Protein AF-A0A0F9CNF2-F1 (afdb_monomer)

pLDDT: mean 90.76, std 6.64, range [58.78, 96.75]

Solvent-accessible surface area (backbone atoms only — not comparable to full-atom values): 3684 Å² total; per-residue (Å²): 129,88,73,77,77,82,86,88,56,92,90,67,85,80,90,83,87,87,79,27,72,95,78,42,72,81,50,95,50,71,66,56,46,51,50,52,52,52,53,46,66,56,44,30,68,75,67,73,47,88,86,132

Mean predicted aligned error: 4.83 Å

Organism: NCBI:txid412755

Secondary structure (DSSP, 8-state):
--PPPP---TTPPP------GGG--S-SSHHHHHHHHHHHHHHHHHTT----

Structure (mmCIF, N/CA/C/O backbone):
data_AF-A0A0F9CNF2-F1
#
_entry.id   AF-A0A0F9CNF2-F1
#
loop_
_atom_site.group_PDB
_atom_site.id
_atom_site.type_symbol
_atom_site.label_atom_id
_atom_site.label_alt_id
_atom_site.label_comp_id
_atom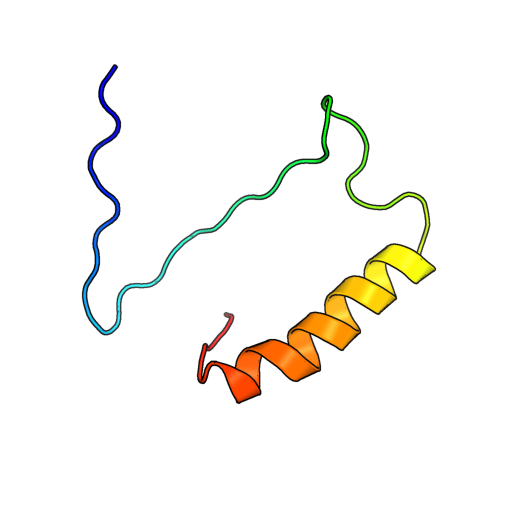_site.label_asym_id
_atom_site.label_entity_id
_atom_site.label_seq_id
_atom_site.pdbx_PDB_ins_code
_atom_site.Cartn_x
_atom_site.Cartn_y
_atom_site.Cartn_z
_atom_site.occupancy
_atom_site.B_iso_or_equiv
_atom_site.auth_seq_id
_atom_site.auth_comp_id
_atom_site.auth_asym_id
_atom_site.auth_atom_id
_atom_site.pdbx_PDB_model_num
ATOM 1 N N . MET A 1 1 ? 1.709 24.697 -2.274 1.00 58.78 1 MET A N 1
ATOM 2 C CA . MET A 1 1 ? 0.292 24.499 -1.898 1.00 58.78 1 MET A CA 1
ATOM 3 C C . MET A 1 1 ? 0.227 23.571 -0.696 1.00 58.78 1 MET A C 1
ATOM 5 O O . MET A 1 1 ? 0.731 22.454 -0.818 1.00 58.78 1 MET A O 1
ATOM 9 N N . PRO A 1 2 ? -0.315 24.009 0.452 1.00 66.00 2 PRO A N 1
ATOM 10 C CA . PRO A 1 2 ? -0.494 23.126 1.594 1.00 66.00 2 PRO A CA 1
ATOM 11 C C . PRO A 1 2 ? -1.563 22.097 1.230 1.00 66.00 2 PRO A C 1
ATOM 13 O O . PRO A 1 2 ? -2.704 22.442 0.936 1.00 66.00 2 PRO A O 1
ATOM 16 N N . ARG A 1 3 ? -1.169 20.825 1.174 1.00 80.19 3 ARG A N 1
ATOM 17 C CA . ARG A 1 3 ? -2.141 19.733 1.115 1.00 80.19 3 ARG A CA 1
ATOM 18 C C . ARG A 1 3 ? -2.838 19.716 2.475 1.00 80.19 3 ARG A C 1
ATOM 20 O O . ARG A 1 3 ? -2.143 19.826 3.485 1.00 80.19 3 ARG A O 1
ATOM 27 N N . LEU A 1 4 ? -4.168 19.609 2.504 1.00 82.44 4 LE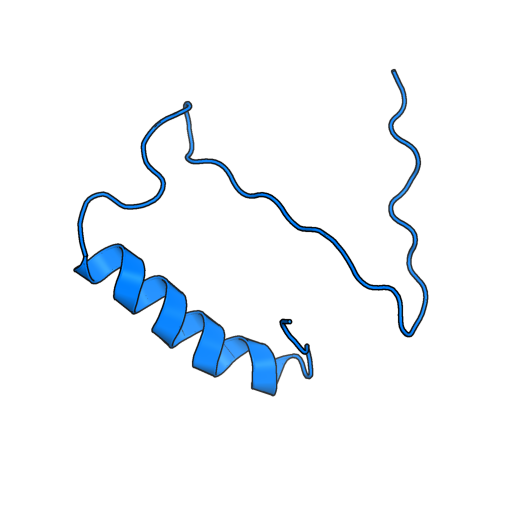U A N 1
ATOM 28 C CA . LEU A 1 4 ? -4.887 19.405 3.763 1.00 82.44 4 LEU A CA 1
ATOM 29 C C . LEU A 1 4 ? -4.292 18.195 4.501 1.00 82.44 4 LEU A C 1
ATOM 31 O O . LEU A 1 4 ? -3.818 17.244 3.866 1.00 82.44 4 LEU A O 1
ATOM 35 N N . ALA A 1 5 ? -4.308 18.240 5.833 1.00 84.62 5 ALA A N 1
ATOM 36 C CA . ALA A 1 5 ? -3.912 17.097 6.641 1.00 84.62 5 ALA A CA 1
ATOM 37 C C . ALA A 1 5 ? -4.771 15.877 6.277 1.00 84.62 5 ALA A C 1
ATOM 39 O O . ALA A 1 5 ? -5.940 16.008 5.905 1.00 84.62 5 ALA A O 1
ATOM 40 N N . ARG A 1 6 ? -4.180 14.683 6.367 1.00 87.62 6 ARG A N 1
ATOM 41 C CA . ARG A 1 6 ? -4.952 13.447 6.227 1.00 87.62 6 ARG A CA 1
ATOM 42 C C . ARG A 1 6 ? -5.970 13.397 7.365 1.00 87.62 6 ARG A C 1
ATOM 44 O O . ARG A 1 6 ? -5.614 13.6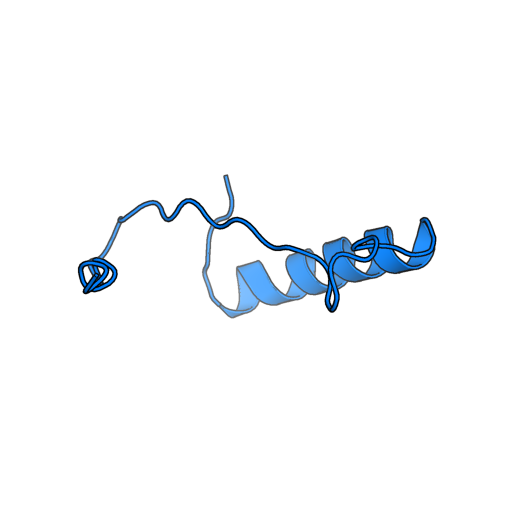80 8.504 1.00 87.62 6 ARG A O 1
ATOM 51 N N . LEU A 1 7 ? -7.216 13.069 7.033 1.00 89.19 7 LEU A N 1
ATOM 52 C CA . LEU A 1 7 ? -8.272 12.889 8.021 1.00 89.19 7 LEU A CA 1
ATOM 53 C C . LEU A 1 7 ? -7.963 11.638 8.844 1.00 89.19 7 LEU A C 1
ATOM 55 O O . LEU A 1 7 ? -7.996 10.544 8.295 1.00 89.19 7 LEU A O 1
ATOM 59 N N . ASP A 1 8 ? -7.656 11.805 10.124 1.00 87.69 8 ASP A N 1
ATOM 60 C CA . ASP A 1 8 ? -7.393 10.701 11.045 1.00 87.69 8 ASP A CA 1
ATOM 61 C C . ASP A 1 8 ? -8.622 10.495 11.935 1.00 87.69 8 ASP A C 1
ATOM 63 O O . ASP A 1 8 ? -8.813 11.182 12.939 1.00 87.69 8 ASP A O 1
ATOM 67 N N . ALA A 1 9 ? -9.534 9.635 11.482 1.00 89.94 9 ALA A N 1
ATOM 68 C CA . ALA A 1 9 ? -10.760 9.305 12.196 1.00 89.94 9 ALA A CA 1
ATOM 69 C C . ALA A 1 9 ? -11.136 7.834 11.969 1.00 89.94 9 ALA A C 1
ATOM 71 O O . ALA A 1 9 ? -10.860 7.254 10.917 1.00 89.94 9 ALA A O 1
ATOM 72 N N . SER A 1 10 ? -11.790 7.227 12.962 1.00 88.00 10 SER A N 1
ATOM 73 C CA . SER A 1 10 ? -12.227 5.830 12.880 1.00 88.00 10 SER A CA 1
ATOM 74 C C . SER A 1 10 ? -13.245 5.625 11.753 1.00 88.00 10 SER A C 1
ATOM 76 O O . SER A 1 10 ? -14.136 6.450 11.552 1.00 88.00 10 SER A O 1
ATOM 78 N N . GLY A 1 11 ? -13.114 4.520 11.016 1.00 87.31 11 GLY A N 1
ATOM 79 C CA . GLY A 1 11 ? -14.006 4.170 9.906 1.00 87.31 11 GLY A CA 1
ATOM 80 C C . GLY A 1 11 ? -13.741 4.921 8.596 1.00 87.31 11 GLY A C 1
ATOM 81 O O . GLY A 1 11 ? -14.465 4.709 7.625 1.00 87.31 11 GLY A O 1
ATOM 82 N N . VAL A 1 12 ? -12.711 5.771 8.531 1.00 91.44 12 VAL A N 1
ATOM 83 C CA . VAL A 1 12 ? -12.329 6.453 7.288 1.00 91.44 12 VAL A CA 1
ATOM 84 C C . VAL A 1 12 ? -11.726 5.458 6.297 1.00 91.44 12 VAL A C 1
ATOM 86 O O . VAL A 1 12 ? -10.793 4.719 6.610 1.00 91.44 12 VAL A O 1
ATOM 89 N N . LEU A 1 13 ? -12.230 5.483 5.062 1.00 91.62 13 LEU A N 1
ATOM 90 C CA . LEU A 1 13 ? -11.628 4.763 3.946 1.00 91.62 13 LEU A CA 1
ATOM 91 C C . LEU A 1 13 ? -10.561 5.636 3.279 1.00 91.62 13 LEU A C 1
ATOM 93 O O . LEU A 1 13 ? -10.856 6.687 2.707 1.00 91.62 13 LEU A O 1
ATOM 97 N N . HIS A 1 14 ? -9.313 5.178 3.323 1.00 90.94 14 HIS A N 1
ATOM 98 C CA . HIS A 1 14 ? -8.197 5.856 2.674 1.00 90.94 14 HIS A CA 1
ATOM 99 C C . HIS A 1 14 ? -7.930 5.287 1.283 1.00 90.94 14 HIS A C 1
ATOM 101 O O . HIS A 1 14 ? -7.581 4.117 1.138 1.00 90.94 14 HIS A O 1
ATOM 107 N N . TYR A 1 15 ? -7.995 6.140 0.259 1.00 91.81 15 TYR A N 1
ATOM 108 C CA . TYR A 1 15 ? -7.480 5.795 -1.063 1.00 91.81 15 TYR A CA 1
ATOM 109 C C . TYR A 1 15 ? -5.964 6.023 -1.115 1.00 91.81 15 TYR A C 1
ATOM 111 O O . TYR A 1 15 ? -5.486 7.157 -1.008 1.00 91.81 15 TYR A O 1
ATOM 119 N N . VAL A 1 16 ? -5.198 4.939 -1.257 1.00 90.12 16 VAL A N 1
ATOM 120 C CA . VAL A 1 16 ? -3.729 4.963 -1.257 1.00 90.12 16 VAL A CA 1
ATOM 121 C C . VAL A 1 16 ? -3.205 4.632 -2.651 1.00 90.12 16 VAL A C 1
ATOM 123 O O . VAL A 1 16 ? -3.471 3.560 -3.185 1.00 90.12 16 VAL A O 1
ATOM 126 N N . ILE A 1 17 ? -2.405 5.537 -3.218 1.00 91.38 17 ILE A N 1
ATOM 127 C CA . ILE A 1 17 ? -1.684 5.327 -4.480 1.00 91.38 17 ILE A CA 1
ATOM 128 C C . ILE A 1 17 ? -0.189 5.271 -4.172 1.00 91.38 17 ILE A C 1
ATOM 130 O O . ILE A 1 17 ? 0.352 6.186 -3.5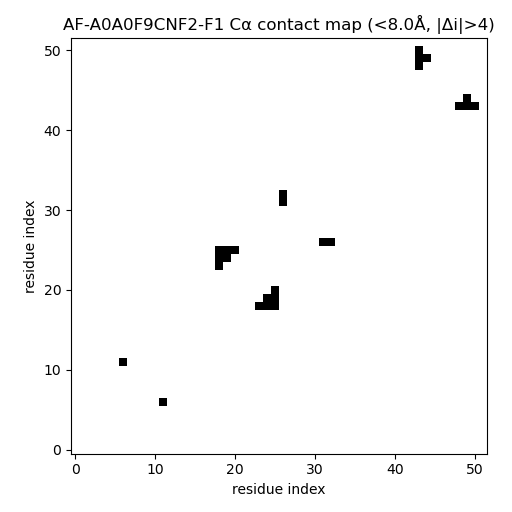48 1.00 91.38 17 ILE A O 1
ATOM 134 N N . ILE A 1 18 ? 0.486 4.228 -4.651 1.00 90.94 18 ILE A N 1
ATOM 135 C CA . ILE A 1 18 ? 1.944 4.091 -4.576 1.00 90.94 18 ILE A CA 1
ATOM 136 C C . ILE A 1 18 ? 2.567 4.251 -5.964 1.00 90.94 18 ILE A C 1
ATOM 138 O O . ILE A 1 18 ? 1.940 3.942 -6.976 1.00 90.94 18 ILE A O 1
ATOM 142 N N . ARG A 1 19 ? 3.807 4.743 -6.019 1.00 93.12 19 ARG A N 1
ATOM 143 C CA . ARG A 1 19 ? 4.600 4.835 -7.253 1.00 93.12 19 ARG A CA 1
ATOM 144 C C . ARG A 1 19 ? 5.995 4.282 -7.018 1.00 93.12 19 ARG A C 1
ATOM 146 O O . ARG A 1 19 ? 6.504 4.375 -5.904 1.00 93.12 19 ARG A O 1
ATOM 153 N N . GLY A 1 20 ? 6.606 3.752 -8.075 1.00 92.56 20 GLY A N 1
ATOM 154 C CA . GLY A 1 20 ? 7.990 3.304 -8.026 1.00 92.56 20 GLY A CA 1
ATOM 155 C C . GLY A 1 20 ? 8.945 4.468 -7.775 1.00 92.56 20 GLY A C 1
ATOM 156 O O . GLY A 1 20 ? 8.688 5.615 -8.171 1.00 92.56 20 GLY A O 1
ATOM 157 N N . MET A 1 21 ? 10.052 4.164 -7.101 1.00 92.25 21 MET A N 1
ATOM 158 C CA . MET A 1 21 ? 11.138 5.122 -6.912 1.00 92.25 21 MET A CA 1
ATOM 159 C C . MET A 1 21 ? 11.665 5.572 -8.276 1.00 92.25 21 MET A C 1
ATOM 161 O O . MET A 1 21 ? 11.681 4.798 -9.229 1.00 92.25 21 MET A O 1
ATOM 165 N N . GLU A 1 22 ? 12.031 6.849 -8.389 1.00 94.88 22 GLU A N 1
ATOM 166 C CA . GLU A 1 22 ? 12.560 7.428 -9.636 1.00 94.88 22 GLU A CA 1
ATOM 167 C C . GLU A 1 22 ? 11.664 7.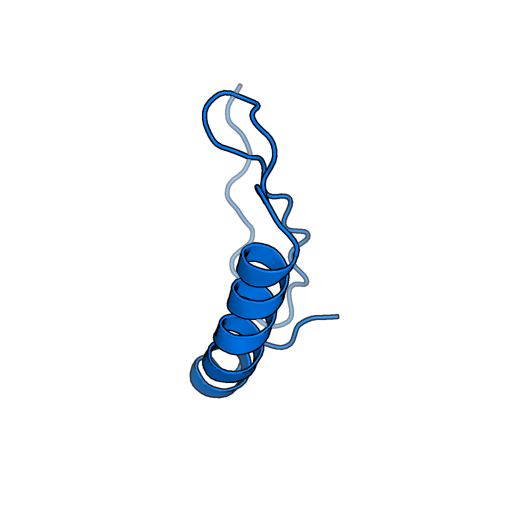222 -10.874 1.00 94.88 22 GLU A C 1
ATOM 169 O O . GLU A 1 22 ? 12.151 7.190 -12.000 1.00 94.88 22 GLU A O 1
ATOM 174 N N . ARG A 1 23 ? 10.340 7.091 -10.684 1.00 88.62 23 ARG A N 1
ATOM 175 C CA . ARG A 1 23 ? 9.367 6.789 -11.757 1.00 88.62 23 ARG A CA 1
ATOM 176 C C . ARG A 1 23 ? 9.612 5.449 -12.467 1.00 88.62 23 ARG A C 1
ATOM 178 O O . ARG A 1 23 ? 9.122 5.259 -13.577 1.00 88.62 23 ARG A O 1
ATOM 185 N N . ARG A 1 24 ? 10.335 4.524 -11.837 1.00 92.75 24 ARG A N 1
ATOM 186 C CA . ARG A 1 24 ? 10.516 3.161 -12.344 1.00 92.75 24 ARG A CA 1
ATOM 187 C C . ARG A 1 24 ? 9.270 2.311 -12.098 1.00 92.75 24 ARG A C 1
ATOM 189 O O . ARG A 1 24 ? 8.341 2.716 -11.389 1.00 92.75 24 ARG A O 1
ATOM 196 N N . ASN A 1 25 ? 9.273 1.117 -12.681 1.00 93.44 25 ASN A N 1
ATOM 197 C CA . ASN A 1 25 ? 8.261 0.104 -12.410 1.00 93.44 25 ASN A CA 1
ATOM 198 C C . ASN A 1 25 ? 8.266 -0.265 -10.919 1.00 93.44 25 ASN A C 1
ATOM 200 O O . ASN A 1 25 ? 9.308 -0.263 -10.270 1.00 93.44 25 ASN A O 1
ATOM 204 N N . ILE A 1 26 ? 7.084 -0.552 -10.370 1.00 92.31 26 ILE A N 1
ATOM 205 C CA . ILE A 1 26 ? 6.933 -0.963 -8.962 1.00 92.31 26 ILE A CA 1
ATOM 206 C C . ILE A 1 26 ? 7.427 -2.402 -8.760 1.00 92.31 26 ILE A C 1
ATOM 208 O O . ILE A 1 26 ? 7.916 -2.735 -7.685 1.00 92.31 26 ILE A O 1
ATOM 212 N N . PHE A 1 27 ? 7.301 -3.231 -9.794 1.00 95.00 27 PHE A N 1
ATOM 213 C CA . PHE A 1 27 ? 7.746 -4.6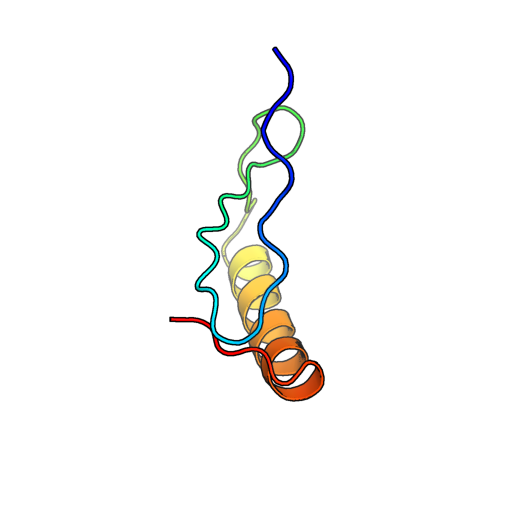17 -9.806 1.00 95.00 27 PHE A CA 1
ATOM 214 C C . PHE A 1 27 ? 8.689 -4.817 -10.985 1.00 95.00 27 PHE A C 1
ATOM 216 O O . PHE A 1 27 ? 8.383 -4.363 -12.093 1.00 95.00 27 PHE A O 1
ATOM 223 N N . GLU A 1 28 ? 9.817 -5.477 -10.743 1.00 92.75 28 GLU A N 1
ATOM 224 C CA . GLU A 1 28 ? 10.746 -5.873 -11.802 1.00 92.75 28 GLU A CA 1
ATOM 225 C C . GLU A 1 28 ? 10.325 -7.215 -12.412 1.00 92.75 28 GLU A C 1
ATOM 227 O O . GLU A 1 28 ? 10.414 -7.395 -13.627 1.00 92.75 28 GLU A O 1
ATOM 232 N N . ASP A 1 29 ? 9.769 -8.117 -11.597 1.00 95.31 29 ASP A N 1
ATOM 233 C CA . ASP A 1 29 ? 9.233 -9.403 -12.030 1.00 95.31 29 ASP A CA 1
ATOM 234 C C . ASP A 1 29 ? 7.932 -9.800 -11.290 1.00 95.31 29 ASP A C 1
ATOM 236 O O . ASP A 1 29 ? 7.389 -9.079 -10.445 1.00 95.31 29 ASP A O 1
ATOM 240 N N . ASN A 1 30 ? 7.396 -10.978 -11.624 1.00 96.25 30 ASN A N 1
ATOM 241 C CA . ASN A 1 30 ? 6.217 -11.523 -10.945 1.00 96.25 30 ASN A CA 1
ATOM 242 C C . ASN A 1 30 ? 6.511 -11.963 -9.502 1.00 96.25 30 ASN A C 1
ATOM 244 O O . ASN A 1 30 ? 5.607 -11.947 -8.670 1.00 96.25 30 ASN A O 1
ATOM 248 N N . LYS A 1 31 ? 7.753 -12.337 -9.186 1.00 96.19 31 LYS A N 1
ATOM 249 C CA . LYS A 1 31 ? 8.145 -12.801 -7.853 1.00 96.19 31 LYS A CA 1
ATOM 250 C C . LYS A 1 31 ? 8.110 -11.652 -6.845 1.00 96.19 31 LYS A C 1
ATOM 252 O O . LYS A 1 31 ? 7.634 -11.845 -5.728 1.00 96.19 31 LYS A O 1
ATOM 257 N N . ASP A 1 32 ? 8.541 -10.458 -7.233 1.00 94.19 32 ASP A N 1
ATOM 258 C CA . ASP A 1 32 ? 8.448 -9.238 -6.431 1.00 94.19 32 ASP A CA 1
ATOM 259 C C . ASP A 1 32 ? 6.998 -8.865 -6.142 1.00 94.19 32 ASP A C 1
ATOM 261 O O . ASP A 1 32 ? 6.635 -8.545 -5.004 1.00 94.19 32 ASP A O 1
ATOM 265 N N . ARG A 1 33 ? 6.144 -8.963 -7.165 1.00 94.12 33 ARG A N 1
ATOM 266 C CA . ARG A 1 33 ? 4.704 -8.750 -7.024 1.00 94.12 33 ARG A CA 1
ATOM 267 C C . ARG A 1 33 ? 4.099 -9.735 -6.025 1.00 94.12 33 ARG A C 1
ATOM 269 O O . ARG A 1 33 ? 3.389 -9.320 -5.108 1.00 94.12 33 ARG A O 1
ATOM 276 N N . ASP A 1 34 ? 4.392 -11.020 -6.172 1.00 96.75 34 ASP A N 1
ATOM 277 C CA . ASP A 1 34 ? 3.833 -12.062 -5.312 1.00 96.75 34 ASP A CA 1
ATOM 278 C C . ASP A 1 34 ? 4.366 -11.941 -3.869 1.00 96.75 34 ASP A C 1
ATOM 280 O O . ASP A 1 34 ? 3.611 -12.096 -2.905 1.00 96.75 34 ASP A O 1
ATOM 284 N N . ASN A 1 35 ? 5.633 -11.544 -3.696 1.00 95.44 35 ASN A N 1
ATOM 285 C CA . ASN A 1 35 ? 6.216 -11.217 -2.393 1.00 95.44 35 ASN A CA 1
ATOM 286 C C . ASN A 1 35 ? 5.491 -10.056 -1.700 1.00 95.44 35 ASN A C 1
ATOM 288 O O . ASN A 1 35 ? 5.268 -10.115 -0.486 1.00 95.44 35 ASN A O 1
ATOM 292 N N . LEU A 1 36 ? 5.107 -9.009 -2.441 1.00 93.00 36 LEU A N 1
ATOM 293 C CA . LEU A 1 36 ? 4.319 -7.906 -1.890 1.00 93.00 36 LEU A CA 1
ATOM 294 C C . LEU A 1 36 ? 2.971 -8.413 -1.365 1.00 93.00 36 LEU A C 1
ATOM 296 O O . LEU A 1 36 ? 2.598 -8.092 -0.235 1.00 93.00 36 LEU A O 1
ATOM 300 N N . PHE A 1 37 ? 2.247 -9.208 -2.156 1.00 93.19 37 PHE A N 1
ATOM 301 C CA . PHE A 1 37 ? 0.953 -9.756 -1.742 1.00 93.19 37 PHE A CA 1
ATOM 302 C C . PHE A 1 37 ? 1.075 -10.682 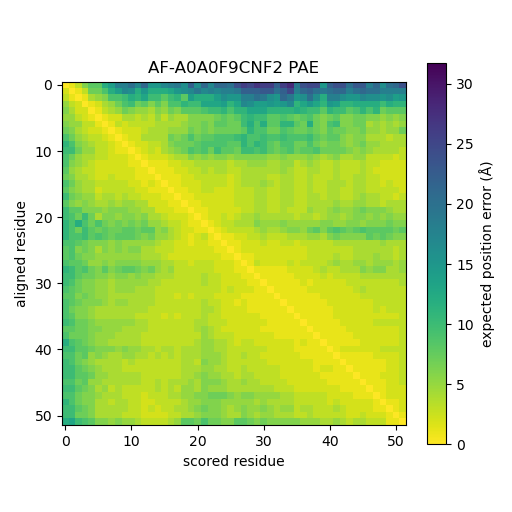-0.535 1.00 93.19 37 PHE A C 1
ATOM 304 O O . PHE A 1 37 ? 0.278 -10.555 0.394 1.00 93.19 37 PHE A O 1
ATOM 311 N N . LYS A 1 38 ? 2.101 -11.539 -0.490 1.00 96.00 38 LYS A N 1
ATOM 312 C CA . LYS A 1 38 ? 2.363 -12.409 0.662 1.00 96.00 38 LYS A CA 1
ATOM 313 C C . LYS A 1 38 ? 2.560 -11.601 1.945 1.00 96.00 38 LYS A C 1
ATOM 315 O O . LYS A 1 38 ? 1.861 -11.825 2.928 1.00 96.00 38 LYS A O 1
ATOM 320 N N . ARG A 1 39 ? 3.445 -10.599 1.913 1.00 94.50 39 ARG A N 1
ATOM 321 C CA . ARG A 1 39 ? 3.697 -9.723 3.070 1.00 94.50 39 ARG A CA 1
ATOM 322 C C . ARG A 1 39 ? 2.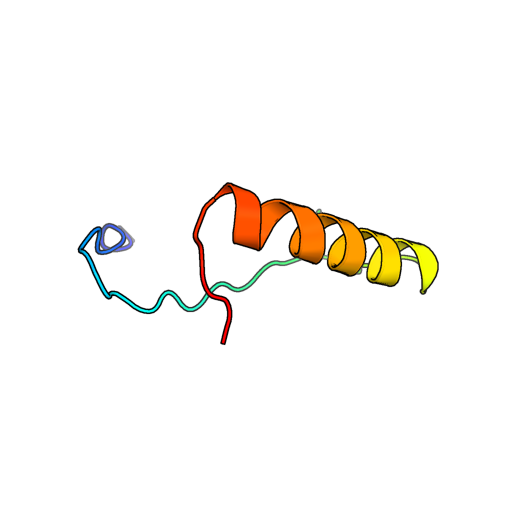457 -8.935 3.477 1.00 94.50 39 ARG A C 1
ATOM 324 O O . ARG A 1 39 ? 2.220 -8.756 4.664 1.00 94.50 39 ARG A O 1
ATOM 331 N N . ARG A 1 40 ? 1.646 -8.471 2.519 1.00 92.81 40 ARG A N 1
ATOM 332 C CA . ARG A 1 40 ? 0.366 -7.812 2.829 1.00 92.81 40 ARG A CA 1
ATOM 333 C C . ARG A 1 40 ? -0.623 -8.772 3.484 1.00 92.81 40 ARG A C 1
ATOM 335 O O . ARG A 1 40 ? -1.305 -8.361 4.413 1.00 92.81 40 ARG A O 1
ATOM 342 N N . GLY A 1 41 ? -0.674 -10.024 3.035 1.00 93.62 41 GLY A N 1
ATOM 343 C CA . GLY A 1 41 ? -1.495 -11.066 3.650 1.00 93.62 41 GLY A CA 1
ATOM 344 C C . GLY A 1 41 ? -1.131 -11.324 5.113 1.00 93.62 41 GLY A C 1
ATOM 345 O O . GLY A 1 41 ? -2.016 -11.583 5.917 1.00 93.62 41 GLY A O 1
ATOM 346 N N . GLU A 1 42 ? 0.146 -11.189 5.470 1.00 95.06 42 GLU A N 1
ATOM 347 C CA . GLU A 1 42 ? 0.626 -11.307 6.854 1.00 95.06 42 GLU A CA 1
ATOM 348 C C . GLU A 1 42 ? 0.406 -10.012 7.662 1.00 95.06 42 GLU A C 1
ATOM 350 O O . GLU A 1 42 ? 0.008 -10.058 8.826 1.00 95.06 42 GLU A O 1
ATOM 355 N N . LEU A 1 43 ? 0.629 -8.845 7.048 1.00 95.25 43 LEU A N 1
ATOM 356 C CA . LEU A 1 43 ? 0.601 -7.551 7.732 1.00 95.25 43 LEU A CA 1
ATOM 357 C C . LEU A 1 43 ? -0.819 -7.044 8.016 1.00 95.25 43 LEU A C 1
ATOM 359 O O . LEU A 1 43 ? -1.061 -6.529 9.102 1.00 95.25 43 LEU A O 1
ATOM 363 N N . LEU A 1 44 ? -1.754 -7.179 7.068 1.00 93.75 44 LEU A N 1
ATOM 364 C CA . LEU A 1 44 ? -3.117 -6.646 7.210 1.00 93.75 44 LEU A CA 1
ATOM 365 C C . LEU A 1 44 ? -3.856 -7.224 8.434 1.00 93.75 44 LEU A C 1
ATOM 367 O O . LEU A 1 44 ? -4.423 -6.437 9.197 1.00 93.75 44 LEU A O 1
ATOM 371 N N . PRO A 1 45 ? -3.815 -8.548 8.700 1.00 94.19 45 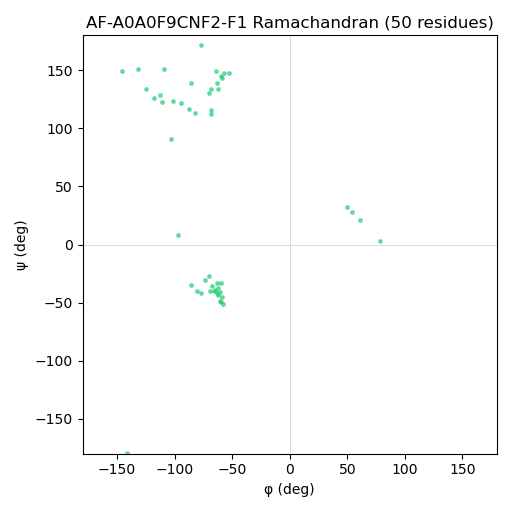PRO A N 1
ATOM 372 C CA . PRO A 1 45 ? -4.370 -9.103 9.931 1.00 94.19 45 PRO A CA 1
ATOM 373 C C . PRO A 1 45 ? -3.613 -8.632 11.176 1.00 94.19 45 PRO A C 1
ATOM 375 O O . PRO A 1 45 ? -4.242 -8.305 12.180 1.00 94.19 45 PRO A O 1
ATOM 378 N N . ALA A 1 46 ? -2.278 -8.554 11.109 1.00 95.50 46 ALA A N 1
ATOM 379 C CA . ALA A 1 46 ? -1.443 -8.141 12.237 1.00 95.50 46 ALA A CA 1
ATOM 380 C C . ALA A 1 46 ? -1.712 -6.690 12.677 1.00 95.50 46 ALA A C 1
ATOM 382 O O . ALA A 1 46 ? -1.639 -6.389 13.865 1.00 95.50 46 ALA A O 1
ATOM 383 N N . THR A 1 47 ? -2.061 -5.801 11.742 1.00 94.00 47 THR A N 1
ATOM 384 C CA . THR A 1 47 ? -2.418 -4.400 12.023 1.00 94.00 47 THR A CA 1
ATOM 385 C C . THR A 1 47 ? -3.926 -4.166 12.113 1.00 94.00 47 THR A C 1
ATOM 387 O O . THR A 1 47 ? -4.357 -3.013 12.142 1.00 94.00 47 THR A O 1
ATOM 390 N N . GLN A 1 48 ? -4.739 -5.231 12.105 1.00 92.25 48 GLN A N 1
ATOM 391 C CA . GLN A 1 48 ? -6.208 -5.167 12.104 1.00 92.25 48 GLN A CA 1
ATOM 392 C C . GLN A 1 48 ? -6.768 -4.219 11.026 1.00 92.25 48 GLN A C 1
ATOM 394 O O . GLN A 1 48 ? -7.797 -3.568 11.200 1.00 92.25 48 GLN A O 1
ATOM 399 N N . THR A 1 49 ? -6.065 -4.112 9.897 1.00 91.25 49 THR A N 1
ATOM 400 C CA . THR A 1 49 ? -6.400 -3.189 8.815 1.00 91.25 49 THR A CA 1
ATOM 401 C C . THR A 1 49 ? -7.102 -3.952 7.703 1.00 91.25 49 THR A C 1
ATOM 403 O O . THR A 1 49 ? -6.558 -4.905 7.150 1.00 91.25 49 THR A O 1
ATOM 406 N N . SER A 1 50 ? -8.306 -3.516 7.340 1.00 90.62 50 SER A N 1
ATOM 407 C CA . SER A 1 50 ? -9.031 -4.080 6.197 1.00 90.62 50 SER A CA 1
ATOM 408 C C . SER A 1 50 ? -8.602 -3.394 4.901 1.00 90.62 50 SER A C 1
ATOM 410 O O . SER A 1 50 ? -8.427 -2.176 4.869 1.00 90.62 50 SER A O 1
ATOM 412 N N . CYS A 1 51 ? -8.437 -4.168 3.828 1.00 90.00 51 CYS A N 1
ATOM 413 C CA . CYS A 1 51 ? -8.197 -3.648 2.485 1.00 90.00 51 CYS A CA 1
ATOM 414 C C . CYS A 1 51 ? -9.356 -4.074 1.581 1.00 90.00 51 CYS A C 1
ATOM 416 O O . CYS A 1 51 ? -9.653 -5.267 1.518 1.00 90.00 51 CYS A O 1
ATOM 418 N N . TYR A 1 52 ? -9.980 -3.101 0.916 1.00 88.75 52 TYR A N 1
ATOM 419 C CA . TYR A 1 52 ? -11.137 -3.267 0.032 1.00 88.75 52 TYR A CA 1
ATOM 420 C C . TYR A 1 52 ? -10.764 -2.980 -1.422 1.00 88.75 52 TYR A C 1
ATOM 422 O O . TYR A 1 52 ? -9.801 -2.200 -1.630 1.00 88.75 52 TYR A O 1
#

Foldseek 3Di:
DDDPDDDDDPPDDDDDDDADPPNDDPDPDVVSVVVVVVVCVVVCVVVVHDDD

Sequence (52 aa):
MPRLARLDASGVLHYVIIRGMERRNIFEDNKDRDNLFKRRGELLPATQTSCY

Radius of gyration: 14.51 Å; Cα contacts (8 Å, |Δi|>4): 13; chains: 1; bounding box: 27×37×25 Å